Protein AF-L8LNX4-F1 (afdb_monomer_lite)

Foldseek 3Di:
DDDDDLQPDALVRLVVVCVVVVVPVVSVVSNVVNCVVPPPDDDDPDDPDPCCVVVCVVVVVVPPVD

Radius of gyration: 17.91 Å; chains: 1; bounding box: 41×24×44 Å

Structure (mmCIF, N/CA/C/O backbone):
data_AF-L8LNX4-F1
#
_entry.id   AF-L8LNX4-F1
#
loop_
_atom_site.group_PDB
_atom_site.id
_atom_site.type_symbol
_atom_site.label_atom_id
_atom_site.label_alt_id
_atom_site.label_comp_id
_atom_site.label_asym_id
_atom_site.label_entity_id
_atom_site.label_seq_id
_atom_site.pdbx_PDB_ins_code
_atom_site.Cartn_x
_atom_site.Cartn_y
_atom_site.Cartn_z
_atom_sit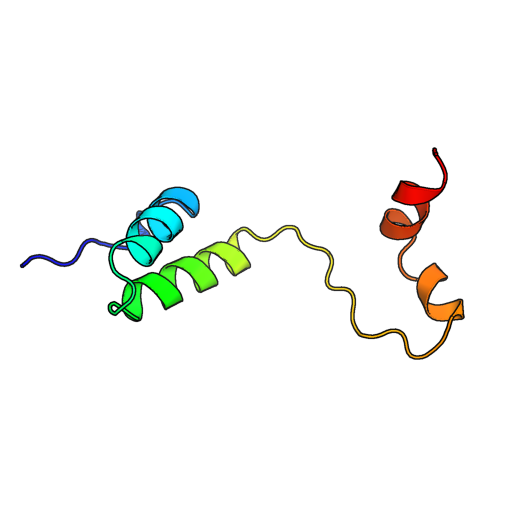e.occupancy
_atom_site.B_iso_or_equiv
_atom_site.auth_seq_id
_atom_site.auth_comp_id
_atom_si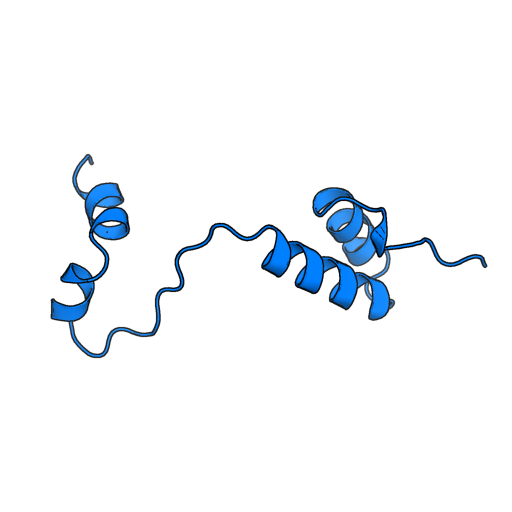te.auth_asym_id
_atom_site.auth_atom_id
_atom_site.pdbx_PDB_model_num
ATOM 1 N N . MET A 1 1 ? -18.716 -3.462 21.546 1.00 46.53 1 MET A N 1
ATOM 2 C CA . MET A 1 1 ? -17.871 -2.333 21.101 1.00 46.53 1 MET A CA 1
ATOM 3 C C . MET A 1 1 ? -18.359 -1.907 19.728 1.00 46.53 1 MET A C 1
ATOM 5 O O . MET A 1 1 ? -18.618 -2.781 18.913 1.00 46.53 1 MET A O 1
ATOM 9 N N . ASN A 1 2 ? -18.575 -0.608 19.511 1.00 75.12 2 ASN A N 1
ATOM 10 C CA . ASN A 1 2 ? -18.979 -0.080 18.206 1.00 75.12 2 ASN A CA 1
ATOM 11 C C . ASN A 1 2 ? -17.737 -0.049 17.309 1.00 75.12 2 ASN A C 1
ATOM 13 O O . ASN A 1 2 ? -16.766 0.614 17.669 1.00 75.12 2 ASN A O 1
ATOM 17 N N . LYS A 1 3 ? -17.748 -0.784 16.191 1.00 73.88 3 LYS A N 1
ATOM 18 C CA . LYS A 1 3 ? -16.671 -0.6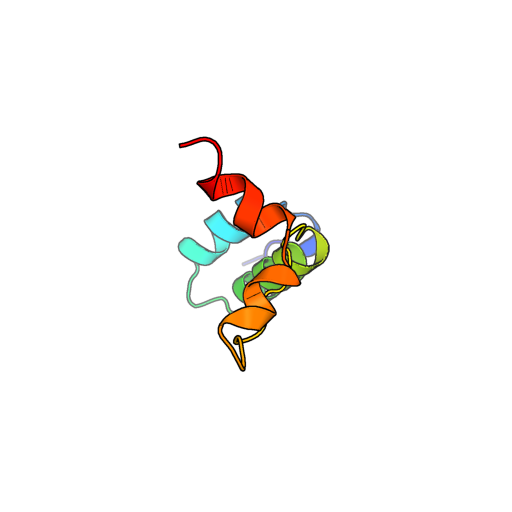96 15.200 1.00 73.88 3 LYS A CA 1
ATOM 19 C C . LYS A 1 3 ? -16.705 0.698 14.549 1.00 73.88 3 LYS A C 1
ATOM 21 O O . LYS A 1 3 ? -17.802 1.172 14.235 1.00 73.88 3 LYS A O 1
ATOM 26 N N . PRO A 1 4 ? -15.558 1.366 14.350 1.00 84.62 4 PRO A N 1
ATOM 27 C CA . PRO A 1 4 ? -15.498 2.607 13.586 1.00 84.62 4 PRO A CA 1
ATOM 28 C C . PRO A 1 4 ? -15.968 2.402 12.144 1.00 84.62 4 PRO A C 1
ATOM 30 O O . PRO A 1 4 ? -15.832 1.317 11.580 1.00 84.62 4 PRO A O 1
ATOM 33 N N . ASN A 1 5 ? -16.495 3.458 11.523 1.00 89.62 5 ASN A N 1
ATOM 34 C CA . ASN A 1 5 ? -16.806 3.425 10.099 1.00 89.62 5 ASN A CA 1
ATOM 35 C C . ASN A 1 5 ? -15.541 3.727 9.284 1.00 89.62 5 ASN A C 1
ATOM 37 O O . ASN A 1 5 ? -15.169 4.885 9.096 1.00 89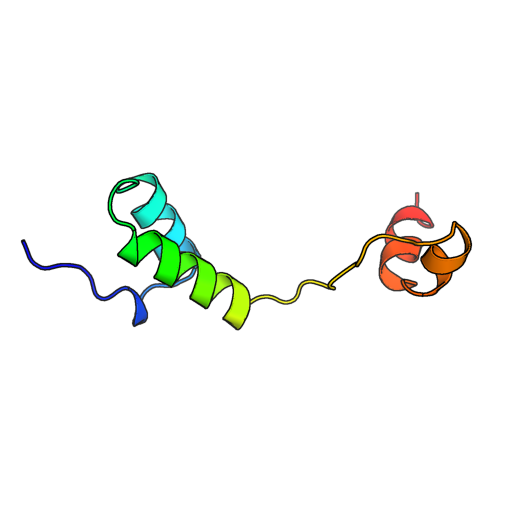.62 5 ASN A O 1
ATOM 41 N N . PHE A 1 6 ? -14.890 2.682 8.780 1.00 90.00 6 PHE A N 1
ATOM 42 C CA . PHE A 1 6 ? -13.655 2.812 8.005 1.00 90.00 6 PHE A CA 1
ATOM 43 C C . PHE A 1 6 ? -13.834 3.593 6.690 1.00 90.00 6 PHE A C 1
ATOM 45 O O . PHE A 1 6 ? -12.900 4.240 6.226 1.00 90.00 6 PHE A O 1
ATOM 52 N N . ASN A 1 7 ? -15.045 3.634 6.123 1.00 86.38 7 ASN A N 1
ATOM 53 C CA . ASN A 1 7 ? -15.304 4.342 4.863 1.00 86.38 7 ASN A CA 1
ATOM 54 C C . ASN A 1 7 ? -15.195 5.868 4.988 1.00 86.38 7 ASN A C 1
ATOM 56 O O . ASN A 1 7 ? -14.971 6.553 3.991 1.00 86.38 7 ASN A O 1
ATOM 60 N N . THR A 1 8 ? -15.354 6.411 6.196 1.00 91.38 8 THR A N 1
ATOM 61 C CA . THR A 1 8 ? -15.269 7.859 6.445 1.00 91.38 8 THR A CA 1
ATOM 62 C C . THR A 1 8 ? -13.866 8.324 6.822 1.00 91.38 8 THR A C 1
ATOM 64 O O . THR A 1 8 ? -13.636 9.526 6.902 1.00 91.38 8 THR A O 1
ATOM 67 N N . MET A 1 9 ? -12.943 7.393 7.070 1.00 92.69 9 MET A N 1
ATOM 68 C CA . MET A 1 9 ? -11.576 7.693 7.490 1.00 92.69 9 MET A CA 1
ATOM 69 C C . MET A 1 9 ? -10.685 7.985 6.276 1.00 92.69 9 MET A C 1
ATOM 71 O O . MET A 1 9 ? -10.831 7.386 5.207 1.00 92.69 9 MET A O 1
ATOM 75 N N . SER A 1 10 ? -9.742 8.906 6.451 1.00 92.88 10 SER A N 1
ATOM 76 C CA . SER A 1 10 ? -8.662 9.161 5.496 1.00 92.88 10 SER A CA 1
ATOM 77 C C . SER A 1 10 ? -7.664 7.998 5.461 1.00 92.88 10 SER A C 1
ATOM 79 O O . SER A 1 10 ? -7.565 7.208 6.404 1.00 92.88 10 SER A O 1
ATOM 81 N N . GLN A 1 11 ? -6.855 7.920 4.401 1.00 92.25 11 GLN A N 1
ATOM 82 C CA . GLN A 1 11 ? -5.785 6.922 4.279 1.00 92.25 11 GLN A CA 1
ATOM 83 C C . GLN A 1 11 ? -4.851 6.901 5.503 1.00 92.25 11 GLN A C 1
ATOM 85 O O . GLN A 1 11 ? -4.459 5.832 5.976 1.00 92.25 11 GLN A O 1
ATOM 90 N N . LYS A 1 12 ? -4.514 8.079 6.046 1.00 93.38 12 LYS A N 1
ATOM 91 C CA . LYS A 1 12 ? -3.661 8.203 7.235 1.00 93.38 12 LYS A CA 1
ATOM 92 C C . LYS A 1 12 ? -4.333 7.624 8.479 1.00 93.38 12 LYS A C 1
ATOM 94 O O . LYS A 1 12 ? -3.696 6.878 9.216 1.00 93.38 12 LYS A O 1
ATOM 99 N N . GLU A 1 13 ? -5.603 7.944 8.698 1.00 94.12 13 GLU A N 1
ATOM 100 C CA . GLU A 1 13 ? -6.355 7.442 9.851 1.00 94.12 13 GLU A CA 1
ATOM 101 C C . GLU A 1 13 ? -6.540 5.922 9.780 1.00 94.12 13 GLU A C 1
ATOM 103 O O . GLU A 1 13 ? -6.378 5.239 10.788 1.00 94.12 13 GLU A O 1
ATOM 108 N N . LEU A 1 14 ? -6.805 5.379 8.587 1.00 94.31 14 LEU A N 1
ATOM 109 C CA . LEU A 1 14 ? -6.894 3.934 8.362 1.00 94.31 14 LEU A CA 1
ATOM 110 C C . LEU A 1 14 ? -5.566 3.227 8.634 1.00 94.31 14 LEU A C 1
ATOM 112 O O . LEU A 1 14 ? -5.552 2.180 9.280 1.00 94.31 14 LEU A O 1
ATOM 116 N N . ARG A 1 15 ? -4.443 3.819 8.209 1.00 94.12 15 ARG A N 1
ATOM 117 C CA . ARG A 1 15 ? -3.104 3.304 8.518 1.00 94.12 15 ARG A CA 1
ATOM 118 C C . ARG A 1 15 ? -2.851 3.279 10.023 1.00 94.12 15 ARG A C 1
ATOM 120 O O . ARG A 1 15 ? -2.421 2.253 10.547 1.00 94.12 15 ARG A O 1
ATOM 127 N N . ASP A 1 16 ? -3.091 4.396 10.704 1.00 95.56 16 ASP A N 1
ATOM 128 C CA . ASP A 1 16 ? -2.828 4.532 12.140 1.00 95.56 16 ASP A CA 1
ATOM 129 C C . ASP A 1 16 ? -3.727 3.566 12.952 1.00 95.56 16 ASP A C 1
ATOM 131 O O . ASP A 1 16 ? -3.265 2.915 13.895 1.00 95.56 16 ASP A O 1
ATOM 135 N N . TYR A 1 17 ? -4.984 3.377 12.530 1.00 94.44 17 TYR A N 1
ATOM 136 C CA . TYR A 1 17 ? -5.905 2.405 13.128 1.00 94.44 17 TYR A CA 1
ATOM 137 C C . TYR A 1 17 ? -5.465 0.954 12.892 1.00 94.44 17 TYR A C 1
ATOM 139 O O . TYR A 1 17 ? -5.341 0.187 13.845 1.00 94.44 17 TYR A O 1
ATOM 147 N N . PHE A 1 18 ? -5.170 0.568 11.648 1.00 92.56 18 PHE A N 1
ATOM 148 C CA . PHE A 1 18 ? -4.714 -0.789 11.323 1.00 92.56 18 PHE A CA 1
ATOM 149 C C . PHE A 1 18 ? -3.433 -1.163 12.087 1.00 92.56 18 PHE A C 1
ATOM 151 O O . PHE A 1 18 ? -3.310 -2.271 12.606 1.00 92.56 18 PHE A O 1
ATOM 158 N N . LEU A 1 19 ? -2.480 -0.232 12.215 1.00 94.00 19 LEU A N 1
ATOM 159 C CA . LEU A 1 19 ? -1.228 -0.487 12.934 1.00 94.00 19 LEU A CA 1
ATOM 160 C C . LEU A 1 19 ? -1.430 -0.737 14.433 1.00 94.00 19 LEU A C 1
ATOM 162 O O . LEU A 1 19 ? -0.612 -1.440 15.033 1.00 94.00 19 LEU A O 1
ATOM 166 N N . THR A 1 20 ? -2.491 -0.176 15.016 1.00 94.56 20 THR A N 1
ATOM 167 C CA . THR A 1 20 ? -2.866 -0.358 16.426 1.00 94.56 20 THR A CA 1
ATOM 168 C C . THR A 1 20 ? -3.814 -1.544 16.641 1.00 94.56 20 THR A C 1
ATOM 170 O O . THR A 1 20 ? -3.829 -2.102 17.733 1.00 94.56 20 THR A O 1
ATOM 173 N N . HIS A 1 21 ? -4.525 -1.983 15.596 1.00 92.88 21 HIS A N 1
ATOM 174 C CA . HIS A 1 21 ? -5.508 -3.073 15.615 1.00 92.88 21 HIS A CA 1
ATOM 175 C C . HIS A 1 21 ? -5.183 -4.106 14.526 1.00 92.88 21 HIS A C 1
ATOM 177 O O . HIS A 1 21 ? -5.982 -4.364 13.628 1.00 92.88 21 HIS A O 1
ATOM 183 N N . ARG A 1 22 ? -3.980 -4.692 14.582 1.00 89.81 22 ARG A N 1
ATOM 184 C CA . ARG A 1 22 ? -3.455 -5.561 13.508 1.00 89.81 22 ARG A CA 1
ATOM 185 C C . ARG A 1 22 ? -4.283 -6.821 13.249 1.00 89.81 22 ARG A C 1
ATOM 187 O O . ARG A 1 22 ? -4.214 -7.358 12.148 1.00 89.81 22 ARG A O 1
ATOM 194 N N . ASP A 1 23 ? -5.056 -7.266 14.236 1.00 92.81 23 ASP A N 1
ATOM 195 C CA . ASP A 1 23 ? -5.943 -8.428 14.123 1.00 92.81 23 ASP A CA 1
ATOM 196 C C . ASP A 1 23 ? -7.276 -8.089 13.426 1.00 92.81 23 ASP A C 1
ATOM 198 O O . ASP A 1 23 ? -7.992 -8.984 12.974 1.00 92.81 23 ASP A O 1
ATOM 202 N N . GLU A 1 24 ? -7.622 -6.801 13.299 1.00 91.44 24 GLU A N 1
ATOM 203 C CA . GLU A 1 24 ? -8.824 -6.351 12.595 1.00 91.44 24 GLU A CA 1
ATOM 204 C C . GLU A 1 24 ? -8.575 -6.282 11.087 1.00 91.44 24 GLU A C 1
ATOM 206 O O . GLU A 1 24 ? -8.201 -5.252 10.521 1.00 91.44 24 GLU A O 1
ATOM 211 N N . THR A 1 25 ? -8.831 -7.401 10.411 1.00 91.06 25 THR A N 1
ATOM 212 C CA . THR A 1 25 ? -8.637 -7.532 8.959 1.00 91.06 25 THR A CA 1
ATOM 213 C C . THR A 1 25 ? -9.500 -6.549 8.162 1.00 91.06 25 THR A C 1
ATOM 215 O O . THR A 1 25 ? -9.068 -6.060 7.123 1.00 91.06 25 THR A O 1
ATOM 218 N N . ASP A 1 26 ? -10.678 -6.184 8.680 1.00 92.12 26 ASP A N 1
ATOM 219 C CA . ASP A 1 26 ? -11.564 -5.177 8.078 1.00 92.12 26 ASP A CA 1
ATOM 220 C C . ASP A 1 26 ? -10.859 -3.817 7.904 1.00 92.12 26 ASP A C 1
ATOM 222 O O . ASP A 1 26 ? -11.010 -3.162 6.872 1.00 92.12 26 ASP A O 1
ATOM 226 N N . ALA A 1 27 ? -10.048 -3.404 8.886 1.00 92.06 27 ALA A N 1
ATOM 227 C CA . ALA A 1 27 ? -9.298 -2.152 8.822 1.00 92.06 27 ALA A CA 1
ATOM 228 C C . ALA A 1 27 ? -8.153 -2.221 7.803 1.00 92.06 27 ALA A C 1
ATOM 230 O O . ALA A 1 27 ? -7.867 -1.234 7.124 1.00 92.06 27 ALA A O 1
ATOM 231 N N . PHE A 1 28 ? -7.522 -3.393 7.670 1.00 93.25 28 PHE A N 1
ATOM 232 C CA . PHE A 1 28 ? -6.519 -3.636 6.636 1.00 93.25 28 PHE A CA 1
ATOM 233 C C . PHE A 1 28 ? -7.124 -3.511 5.234 1.00 93.25 28 PHE A C 1
ATOM 235 O O . PHE A 1 28 ? -6.580 -2.777 4.409 1.00 93.25 28 PHE A O 1
ATOM 242 N N . TYR A 1 29 ? -8.263 -4.163 4.977 1.00 94.69 29 TYR A N 1
ATOM 243 C CA . TYR A 1 29 ? -8.936 -4.069 3.679 1.00 94.69 29 TYR A CA 1
ATOM 244 C C . TYR A 1 29 ? -9.345 -2.633 3.358 1.00 94.69 29 TYR A C 1
ATOM 246 O O . TYR A 1 29 ? -8.995 -2.131 2.295 1.00 94.69 29 TYR A O 1
ATOM 254 N N . ALA A 1 30 ? -9.959 -1.924 4.309 1.00 94.94 30 ALA A N 1
ATOM 255 C CA . ALA A 1 30 ? -10.335 -0.530 4.100 1.00 94.94 30 ALA A CA 1
ATOM 256 C C . ALA A 1 30 ? -9.125 0.375 3.798 1.00 94.94 30 ALA A C 1
ATOM 258 O O . ALA A 1 30 ? -9.210 1.248 2.934 1.00 94.94 30 ALA A O 1
ATOM 259 N N . TYR A 1 31 ? -7.987 0.162 4.473 1.00 94.88 31 TYR A N 1
ATOM 260 C CA . TYR A 1 31 ? -6.746 0.882 4.180 1.00 94.88 31 TYR A CA 1
ATOM 261 C C . TYR A 1 31 ? -6.242 0.602 2.760 1.00 94.88 31 TYR A C 1
ATOM 263 O O . TYR A 1 31 ? -5.900 1.543 2.047 1.00 94.88 31 TYR A O 1
ATOM 271 N N . VAL A 1 32 ? -6.200 -0.666 2.344 1.00 93.38 32 VAL A N 1
ATOM 272 C CA . VAL A 1 32 ? -5.712 -1.068 1.016 1.00 93.38 32 VAL A CA 1
ATOM 273 C C . VAL A 1 32 ? -6.640 -0.576 -0.095 1.00 93.38 32 VAL A C 1
ATOM 275 O O . VAL A 1 32 ? -6.147 -0.075 -1.105 1.00 93.38 32 VAL A O 1
ATOM 278 N N . ASP A 1 33 ? -7.956 -0.650 0.088 1.00 94.38 33 ASP A N 1
ATOM 279 C CA . ASP A 1 33 ? -8.936 -0.143 -0.880 1.00 94.38 33 ASP A CA 1
ATOM 280 C C . ASP A 1 33 ? -8.793 1.371 -1.058 1.00 94.38 33 ASP A C 1
ATOM 282 O O . ASP A 1 33 ? -8.730 1.880 -2.178 1.00 94.38 33 ASP A O 1
ATOM 286 N N . ARG A 1 34 ? -8.656 2.097 0.057 1.00 93.75 34 ARG A N 1
ATOM 287 C CA . ARG A 1 34 ? -8.398 3.540 0.060 1.00 93.75 34 ARG A CA 1
ATOM 288 C C . ARG A 1 34 ? -7.072 3.878 -0.619 1.00 93.75 34 ARG A C 1
ATOM 290 O O . ARG A 1 34 ? -7.016 4.823 -1.399 1.00 93.75 34 ARG A O 1
ATOM 297 N N . LEU A 1 35 ? -6.025 3.099 -0.340 1.00 92.44 35 LEU A N 1
ATOM 298 C CA . LEU A 1 35 ? -4.707 3.247 -0.949 1.00 92.44 35 LEU A CA 1
ATOM 299 C C . LEU A 1 35 ? -4.806 3.128 -2.475 1.00 92.44 35 LEU A C 1
ATOM 301 O O . LEU A 1 35 ? -4.263 3.981 -3.165 1.00 92.44 35 LEU A O 1
ATOM 305 N N . HIS A 1 36 ? -5.525 2.129 -2.997 1.00 90.62 36 HIS A N 1
ATOM 306 C CA . HIS A 1 36 ? -5.736 1.962 -4.441 1.00 90.62 36 HIS A CA 1
ATOM 307 C C . HIS A 1 36 ? -6.612 3.060 -5.050 1.00 90.62 36 HIS A C 1
ATOM 309 O O . HIS A 1 36 ? -6.325 3.516 -6.152 1.00 90.62 36 HIS A O 1
ATOM 315 N N . ALA A 1 37 ? -7.659 3.503 -4.348 1.00 91.12 37 ALA A N 1
ATOM 316 C CA . ALA A 1 37 ? -8.553 4.550 -4.839 1.00 91.12 37 ALA A CA 1
ATOM 317 C C . ALA A 1 37 ? -7.869 5.926 -4.937 1.00 91.12 37 ALA A C 1
ATOM 319 O O . ALA A 1 37 ? -8.185 6.707 -5.832 1.00 91.12 37 ALA A O 1
ATOM 320 N N . GLU A 1 38 ? -6.948 6.226 -4.018 1.00 90.44 38 GLU A N 1
ATOM 321 C CA . GLU A 1 38 ? -6.207 7.497 -3.965 1.00 90.44 38 GLU A CA 1
ATOM 322 C C . GLU A 1 38 ? -4.813 7.406 -4.611 1.00 90.44 38 GLU A C 1
ATOM 324 O O . GLU A 1 38 ? -4.112 8.413 -4.730 1.00 90.44 38 GLU A O 1
ATOM 329 N N . GLY A 1 39 ? -4.398 6.206 -5.020 1.00 84.81 39 GLY A N 1
ATOM 330 C CA . GLY A 1 39 ? -3.076 5.930 -5.561 1.00 84.81 39 GLY A CA 1
ATOM 331 C C . GLY A 1 39 ? -2.815 6.679 -6.865 1.00 84.81 39 GLY A C 1
ATOM 332 O O . GLY A 1 39 ? -3.552 6.547 -7.837 1.00 84.81 39 GLY A O 1
ATOM 333 N N . ASN A 1 40 ? -1.719 7.434 -6.901 1.00 82.44 40 ASN A N 1
ATOM 334 C CA . ASN A 1 40 ? -1.192 8.086 -8.103 1.00 82.44 40 ASN A CA 1
ATOM 335 C C . ASN A 1 40 ? 0.109 7.429 -8.597 1.00 82.44 40 ASN A C 1
ATOM 337 O O . ASN A 1 40 ? 0.901 8.064 -9.295 1.00 82.44 40 ASN A O 1
ATOM 341 N N . TRP A 1 41 ? 0.374 6.188 -8.180 1.00 82.19 41 TRP A N 1
ATOM 342 C CA . TRP A 1 41 ? 1.599 5.487 -8.542 1.00 82.19 41 TRP A CA 1
ATOM 343 C C . TRP A 1 41 ? 1.580 5.045 -10.003 1.00 82.19 41 TRP A C 1
ATOM 345 O O . TRP A 1 41 ? 0.545 4.689 -10.563 1.00 82.19 41 TRP A O 1
ATOM 355 N N . ILE A 1 42 ? 2.766 5.028 -10.604 1.00 76.69 42 ILE A N 1
ATOM 356 C CA . ILE A 1 42 ? 2.987 4.421 -11.912 1.00 76.69 42 ILE A CA 1
ATOM 357 C C . ILE A 1 42 ? 3.267 2.942 -11.671 1.00 76.69 42 ILE A C 1
ATOM 359 O O . ILE A 1 42 ? 4.226 2.589 -10.984 1.00 76.69 42 ILE A O 1
ATOM 363 N N . GLU A 1 43 ? 2.416 2.077 -12.213 1.00 79.88 43 GLU A N 1
ATOM 364 C CA . GLU A 1 43 ? 2.660 0.640 -12.193 1.00 79.88 43 GLU A CA 1
ATOM 365 C C . GLU A 1 43 ? 3.837 0.319 -13.124 1.00 79.88 43 GLU A C 1
ATOM 367 O O . GLU A 1 43 ? 3.792 0.585 -14.325 1.00 79.88 43 GLU A O 1
ATOM 372 N N . MET A 1 44 ? 4.915 -0.220 -12.552 1.00 81.06 44 MET A N 1
ATOM 373 C CA . MET A 1 44 ? 6.105 -0.644 -13.287 1.00 81.06 44 MET A CA 1
ATOM 374 C C . MET A 1 44 ? 6.205 -2.171 -13.231 1.00 81.06 44 MET A C 1
ATOM 376 O O . MET A 1 44 ? 6.745 -2.709 -12.259 1.00 81.06 44 MET A O 1
ATOM 380 N N . PRO A 1 45 ? 5.659 -2.896 -14.223 1.00 83.19 45 PRO A N 1
ATOM 381 C CA . PRO A 1 45 ? 5.802 -4.343 -14.289 1.00 83.19 45 PRO A CA 1
ATOM 382 C C . PRO A 1 45 ? 7.277 -4.760 -14.436 1.00 83.19 45 PRO A C 1
ATOM 384 O O . PRO A 1 45 ? 8.120 -3.952 -14.841 1.00 83.19 45 PRO A O 1
ATOM 387 N N . PRO A 1 46 ? 7.608 -6.032 -14.142 1.00 85.69 46 PRO A N 1
ATOM 388 C CA . PRO A 1 46 ? 8.958 -6.551 -14.322 1.00 85.69 46 PRO A CA 1
ATOM 389 C C . PRO A 1 46 ? 9.463 -6.333 -15.752 1.00 85.69 46 PRO A C 1
ATOM 391 O O . PRO A 1 46 ? 8.827 -6.772 -16.715 1.00 85.69 46 PRO A O 1
ATOM 394 N N . LEU A 1 47 ? 10.627 -5.695 -15.876 1.00 89.69 47 LEU A N 1
ATOM 395 C CA . LEU A 1 47 ? 11.296 -5.518 -17.161 1.00 89.69 47 LEU A CA 1
ATOM 396 C C . LEU A 1 47 ? 11.682 -6.893 -17.726 1.00 89.69 47 LEU A C 1
ATOM 398 O O . LEU A 1 47 ? 12.254 -7.727 -17.023 1.00 89.69 47 LEU A O 1
ATOM 402 N N . GLN A 1 48 ? 11.356 -7.130 -18.990 1.00 91.06 48 GLN A N 1
ATOM 403 C CA . GLN A 1 48 ? 11.749 -8.312 -19.760 1.00 91.06 48 GLN A CA 1
ATOM 404 C C . GLN A 1 48 ? 13.111 -8.113 -20.436 1.00 91.06 48 GLN A C 1
ATOM 406 O O . GLN A 1 48 ? 13.790 -9.084 -20.770 1.00 91.06 48 GLN A O 1
ATOM 411 N N . SER A 1 49 ? 13.525 -6.859 -20.622 1.00 91.69 49 SER A N 1
ATOM 412 C CA . SER A 1 49 ? 14.815 -6.477 -21.191 1.00 91.69 49 SER A CA 1
ATOM 413 C C . SER A 1 49 ? 15.347 -5.178 -20.571 1.00 91.69 49 SER A C 1
ATOM 415 O O . SER A 1 49 ? 14.609 -4.430 -19.931 1.00 91.69 49 SER A O 1
ATOM 417 N N . LEU A 1 50 ? 16.634 -4.871 -20.781 1.00 85.81 50 LEU A N 1
ATOM 418 C CA . LEU A 1 50 ? 17.192 -3.565 -20.396 1.00 85.81 50 LEU A CA 1
ATOM 419 C C . LEU A 1 50 ? 16.572 -2.411 -21.197 1.00 85.81 50 LEU A C 1
ATOM 421 O O . LEU A 1 50 ? 16.494 -1.294 -20.697 1.00 85.81 50 LEU A O 1
ATOM 425 N N . GLU A 1 51 ? 16.124 -2.671 -22.425 1.00 88.00 51 GLU A N 1
ATOM 426 C CA . GLU A 1 51 ? 15.534 -1.665 -23.313 1.00 88.00 51 GLU A CA 1
ATOM 427 C C . GLU A 1 51 ? 14.159 -1.209 -22.819 1.00 88.00 51 GLU A C 1
ATOM 429 O O . GLU A 1 51 ? 13.772 -0.064 -23.060 1.00 88.00 51 GLU A O 1
ATOM 434 N N . ASP A 1 52 ? 13.465 -2.056 -22.053 1.00 89.56 52 ASP A N 1
ATOM 435 C CA . ASP A 1 52 ? 12.151 -1.759 -21.481 1.00 89.56 52 ASP A CA 1
ATOM 436 C C . ASP A 1 52 ? 12.181 -0.553 -20.535 1.00 89.56 52 ASP A C 1
ATOM 438 O O . ASP A 1 52 ? 11.145 0.070 -20.303 1.00 89.56 52 ASP A O 1
ATOM 442 N N . ILE A 1 53 ? 13.358 -0.180 -20.018 1.00 86.38 53 ILE A N 1
ATOM 443 C CA . ILE A 1 53 ? 13.526 1.016 -19.186 1.00 86.38 53 ILE A CA 1
ATOM 444 C C . ILE A 1 53 ? 13.133 2.298 -19.936 1.00 86.38 53 ILE A C 1
ATOM 446 O O . ILE A 1 53 ? 12.646 3.248 -19.324 1.00 86.38 53 ILE A O 1
ATOM 450 N N . ASN A 1 54 ? 13.266 2.307 -21.267 1.00 86.50 54 ASN A N 1
ATOM 451 C CA . ASN A 1 54 ? 12.902 3.445 -22.111 1.00 86.50 54 ASN A CA 1
ATOM 452 C C . ASN A 1 54 ? 11.385 3.686 -22.159 1.00 86.50 54 ASN A C 1
ATOM 454 O O . ASN A 1 54 ? 10.956 4.787 -22.500 1.00 86.50 54 ASN A O 1
ATOM 458 N N . ASN A 1 55 ? 10.570 2.695 -21.780 1.00 87.56 55 ASN A N 1
ATOM 459 C CA . ASN A 1 55 ? 9.115 2.842 -21.696 1.00 87.56 55 ASN A CA 1
ATOM 460 C C . ASN A 1 55 ? 8.674 3.677 -20.478 1.00 87.56 55 ASN A C 1
ATOM 462 O O . ASN A 1 55 ? 7.510 4.068 -20.402 1.00 87.56 55 ASN A O 1
ATOM 466 N N . TYR A 1 56 ? 9.586 3.983 -19.546 1.00 86.94 56 TYR A N 1
ATOM 467 C CA . TYR A 1 56 ? 9.302 4.714 -18.306 1.00 86.94 56 TYR A CA 1
ATOM 468 C C . TYR A 1 56 ? 10.128 6.012 -18.218 1.00 86.94 56 TYR A C 1
ATOM 470 O O . TYR A 1 56 ? 10.990 6.153 -17.346 1.00 86.94 56 TYR A O 1
ATOM 478 N N . PRO A 1 57 ? 9.885 6.997 -19.104 1.00 84.88 57 PRO A N 1
ATOM 479 C CA . PRO A 1 57 ? 10.717 8.197 -19.209 1.00 84.88 57 PRO A CA 1
ATOM 480 C C . PRO A 1 57 ? 10.703 9.059 -17.9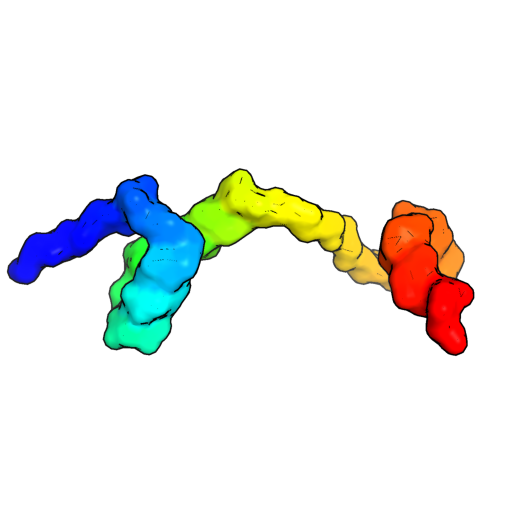40 1.00 84.88 57 PRO A C 1
ATOM 482 O O . PRO A 1 57 ? 11.719 9.662 -17.605 1.00 84.88 57 PRO A O 1
ATOM 485 N N . ASP A 1 58 ? 9.590 9.097 -17.203 1.00 83.62 58 ASP A N 1
ATOM 486 C CA . ASP A 1 58 ? 9.504 9.843 -15.942 1.00 83.62 58 ASP A CA 1
ATOM 487 C C . ASP A 1 58 ? 10.364 9.217 -14.835 1.00 83.62 58 ASP A C 1
ATOM 489 O O . ASP A 1 58 ? 10.941 9.937 -14.020 1.00 83.62 58 ASP A O 1
ATOM 493 N N . PHE A 1 59 ? 10.503 7.885 -14.835 1.00 81.88 59 PHE A N 1
ATOM 494 C CA . PHE A 1 59 ? 11.414 7.177 -13.936 1.00 81.88 59 PHE A CA 1
ATOM 495 C C . PHE A 1 59 ? 12.870 7.478 -14.296 1.00 81.88 59 PHE A C 1
ATOM 497 O O . PHE A 1 59 ? 13.650 7.848 -13.423 1.00 81.88 59 PHE A O 1
ATOM 504 N N . VAL A 1 60 ? 13.224 7.378 -15.581 1.00 83.81 60 VAL A N 1
ATOM 505 C CA . VAL A 1 60 ? 14.588 7.646 -16.064 1.00 83.81 60 VAL A CA 1
ATOM 506 C C . VAL A 1 60 ? 15.007 9.090 -15.769 1.00 83.81 60 VAL A C 1
ATOM 508 O O . VAL A 1 60 ? 16.124 9.314 -15.307 1.00 83.81 60 VAL A O 1
ATOM 511 N N . ARG A 1 61 ? 14.100 10.062 -15.946 1.00 85.12 61 ARG A N 1
ATOM 512 C CA . ARG A 1 61 ? 14.370 11.484 -15.682 1.00 85.12 61 ARG A CA 1
ATOM 513 C C . ARG A 1 61 ? 14.819 11.740 -14.240 1.00 85.12 61 ARG A C 1
ATOM 515 O O . ARG A 1 61 ? 15.691 12.569 -14.020 1.00 85.12 61 ARG A O 1
ATOM 522 N N . ARG A 1 62 ? 14.295 10.987 -13.265 1.00 79.69 62 ARG A N 1
ATOM 523 C CA . ARG A 1 62 ? 14.647 11.134 -11.840 1.00 79.69 62 ARG A CA 1
ATOM 524 C C . ARG A 1 62 ? 16.136 10.915 -11.543 1.00 79.69 62 ARG A C 1
ATOM 526 O O . ARG A 1 62 ? 16.601 11.406 -10.525 1.00 79.69 62 ARG A O 1
ATOM 533 N N . PHE A 1 63 ? 16.851 10.184 -12.395 1.00 78.94 63 PHE A N 1
ATOM 534 C CA . PHE A 1 63 ? 18.266 9.846 -12.205 1.00 78.94 63 PHE A CA 1
ATOM 535 C C . PHE A 1 63 ? 19.193 10.529 -13.221 1.00 78.94 63 PHE A C 1
ATOM 537 O O . PHE A 1 63 ? 20.386 10.254 -13.225 1.00 78.94 63 PHE A O 1
ATOM 544 N N . GLN A 1 64 ? 18.653 11.360 -14.119 1.00 73.00 64 GLN A N 1
ATOM 545 C CA . GLN A 1 64 ? 19.440 12.102 -15.114 1.00 73.00 64 GLN A CA 1
ATOM 546 C C . GLN A 1 64 ? 19.891 13.482 -14.615 1.00 73.00 64 GLN A C 1
ATOM 548 O O . GLN A 1 64 ? 20.802 14.056 -15.205 1.00 73.00 64 GLN 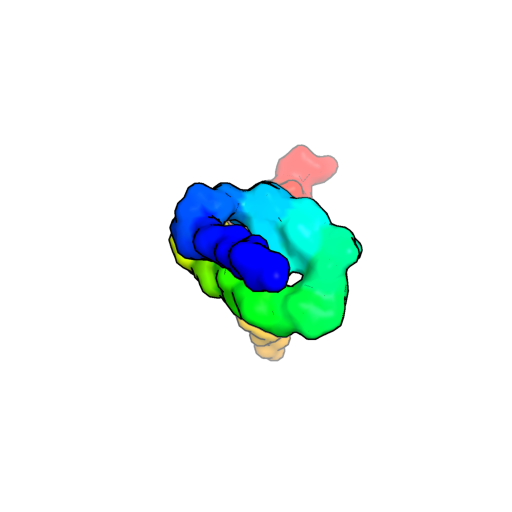A O 1
ATOM 553 N N . ASP A 1 65 ? 19.260 13.996 -13.557 1.00 65.00 65 ASP A N 1
ATOM 554 C CA . ASP A 1 65 ? 19.542 15.313 -12.973 1.00 65.00 65 ASP A CA 1
ATOM 555 C C . ASP A 1 65 ? 20.535 15.264 -11.779 1.00 65.00 65 ASP A C 1
ATOM 557 O O . ASP A 1 65 ? 20.753 16.295 -11.140 1.00 65.00 65 ASP A O 1
ATOM 561 N N . ASP A 1 66 ? 21.147 14.102 -11.499 1.00 53.53 66 ASP A N 1
ATOM 562 C CA . ASP A 1 66 ? 22.205 13.871 -10.487 1.00 53.53 66 ASP A CA 1
ATOM 563 C C . ASP A 1 66 ? 23.578 13.621 -11.148 1.00 53.53 66 ASP A C 1
ATOM 565 O O . ASP A 1 66 ? 24.607 14.066 -10.582 1.00 53.53 66 ASP A O 1
#

pLDDT: mean 86.93, std 9.07, range [46.53, 95.56]

Sequence (66 aa):
MNKPNFNTMSQKELRDYFLTHRDETDAFYAYVDRLHAEGNWIEMPPLQSLEDINNYPDFVRRFQDD

Secondary structure (DSSP, 8-state):
-PPP-GGGS-HHHHHHHHHH-TT-HHHHHHHHHHHHHH--PPP-PPPSSSGGGGG-HHHHHTTT--